Protein AF-A0A1I3X648-F1 (afdb_monomer_lite)

Structure (mmCIF, N/CA/C/O backbone):
data_AF-A0A1I3X648-F1
#
_entry.id   AF-A0A1I3X648-F1
#
loop_
_atom_site.group_PDB
_atom_site.id
_atom_site.type_symbol
_atom_site.label_atom_id
_atom_site.label_alt_id
_atom_site.label_comp_id
_atom_site.label_asym_id
_atom_site.label_entity_id
_atom_site.label_seq_id
_atom_site.pdbx_PDB_ins_code
_atom_site.Cartn_x
_atom_site.Cartn_y
_atom_site.Cartn_z
_atom_site.occupancy
_atom_site.B_iso_or_equiv
_atom_site.auth_seq_id
_atom_site.auth_comp_id
_atom_site.auth_asym_id
_atom_site.auth_atom_id
_atom_site.pdbx_PDB_model_num
ATOM 1 N N . MET A 1 1 ? -2.872 16.466 4.702 1.00 53.16 1 MET A N 1
ATOM 2 C CA . MET A 1 1 ? -4.298 16.159 4.954 1.00 53.16 1 MET A CA 1
ATOM 3 C C . MET A 1 1 ? -4.775 17.076 6.078 1.00 53.16 1 MET A C 1
ATOM 5 O O . MET A 1 1 ? -4.252 16.968 7.176 1.00 53.16 1 MET A O 1
ATOM 9 N N . ASN A 1 2 ? -5.675 18.028 5.813 1.00 57.25 2 ASN A N 1
ATOM 10 C CA . ASN A 1 2 ? -5.954 19.196 6.678 1.00 57.25 2 ASN A CA 1
ATOM 11 C C . ASN A 1 2 ? -6.810 18.901 7.930 1.00 57.25 2 ASN A C 1
ATOM 13 O O . ASN A 1 2 ? -7.566 19.760 8.370 1.00 57.25 2 ASN A O 1
ATOM 17 N N . ASN A 1 3 ? -6.713 17.692 8.491 1.00 67.06 3 ASN A N 1
ATOM 18 C CA . ASN A 1 3 ? -7.501 17.238 9.643 1.00 67.06 3 ASN A CA 1
ATOM 19 C C . ASN A 1 3 ? -9.029 17.383 9.448 1.00 67.06 3 ASN A C 1
ATOM 21 O O . ASN A 1 3 ? -9.771 17.684 10.380 1.00 67.06 3 ASN A O 1
ATOM 25 N N . LEU A 1 4 ? -9.491 17.201 8.206 1.00 75.75 4 LEU A N 1
ATOM 26 C CA . LEU A 1 4 ? -10.900 17.232 7.821 1.00 75.75 4 LEU A CA 1
ATOM 27 C C . LEU A 1 4 ? -11.369 15.811 7.499 1.00 75.75 4 LEU A C 1
ATOM 29 O O . LEU A 1 4 ? -10.729 15.118 6.710 1.00 75.75 4 LEU A O 1
ATOM 33 N N . ASN A 1 5 ? -12.517 15.408 8.048 1.00 78.06 5 ASN A N 1
ATOM 34 C CA . ASN A 1 5 ? -13.201 14.176 7.652 1.00 78.06 5 ASN A CA 1
ATOM 35 C C . ASN A 1 5 ? -13.938 14.402 6.329 1.00 78.06 5 ASN A C 1
ATOM 37 O O . ASN A 1 5 ? -15.073 14.879 6.306 1.00 78.06 5 ASN A O 1
ATOM 41 N N . GLN A 1 6 ? -13.276 14.083 5.220 1.00 82.50 6 GLN A N 1
ATOM 42 C CA . GLN A 1 6 ? -13.865 14.167 3.887 1.00 82.50 6 GLN A CA 1
ATOM 43 C C . GLN A 1 6 ? -14.550 12.838 3.553 1.00 82.50 6 GLN A C 1
ATOM 45 O O . GLN A 1 6 ? -13.890 11.817 3.385 1.00 82.50 6 GLN A O 1
ATOM 50 N N . THR A 1 7 ? -15.879 12.845 3.460 1.00 85.19 7 THR A N 1
ATOM 51 C CA . THR A 1 7 ? -16.682 11.650 3.139 1.00 85.19 7 THR A CA 1
ATOM 52 C C . THR A 1 7 ? -16.952 11.492 1.642 1.00 85.19 7 THR A C 1
ATOM 54 O O . THR A 1 7 ? -17.359 10.421 1.204 1.00 85.19 7 THR A O 1
ATOM 57 N N . GLN A 1 8 ? -16.700 12.541 0.854 1.00 89.88 8 GLN A N 1
ATOM 58 C CA . GLN A 1 8 ? -16.786 12.543 -0.604 1.00 89.88 8 GLN A CA 1
ATOM 59 C C . GLN A 1 8 ? -15.797 13.570 -1.169 1.00 89.88 8 GLN A C 1
ATOM 61 O O . GLN A 1 8 ? -15.830 14.741 -0.790 1.00 89.88 8 GLN A O 1
ATOM 66 N N . TYR A 1 9 ? -14.897 13.132 -2.047 1.00 89.81 9 TYR A N 1
ATOM 67 C CA . TYR A 1 9 ? -13.874 13.968 -2.681 1.00 89.81 9 TYR A CA 1
ATOM 68 C C . TYR A 1 9 ? -13.349 13.295 -3.959 1.00 89.81 9 TYR A C 1
ATOM 70 O O . TYR A 1 9 ? -13.553 12.098 -4.150 1.00 89.81 9 TYR A O 1
ATOM 78 N N . SER A 1 10 ? -12.680 14.071 -4.817 1.00 91.75 10 SER A N 1
ATOM 79 C CA . SER A 1 10 ? -11.899 13.572 -5.959 1.00 91.75 10 SER A CA 1
ATOM 80 C C . SER A 1 10 ? -10.416 13.827 -5.704 1.00 91.75 10 SER A C 1
ATOM 82 O O . SER A 1 10 ? -10.067 14.853 -5.110 1.00 91.75 10 SER A O 1
ATOM 84 N N . ILE A 1 11 ? -9.562 12.900 -6.134 1.00 89.69 11 ILE A N 1
ATOM 85 C CA . ILE A 1 11 ? -8.107 13.069 -6.168 1.00 89.69 11 ILE A CA 1
ATOM 86 C C . ILE A 1 11 ? -7.671 12.862 -7.612 1.00 89.69 11 ILE A C 1
ATOM 88 O O . ILE A 1 11 ? -7.847 11.779 -8.161 1.00 89.69 11 ILE A O 1
ATOM 92 N N . ASP A 1 12 ? -7.058 13.888 -8.190 1.00 92.25 12 ASP A N 1
ATOM 93 C CA . ASP A 1 12 ? -6.585 13.891 -9.568 1.00 92.25 12 ASP A CA 1
ATOM 94 C C . ASP A 1 12 ? -5.152 14.438 -9.599 1.00 92.25 12 ASP A C 1
ATOM 96 O O . ASP A 1 12 ? -4.847 15.451 -8.962 1.00 92.25 12 ASP A O 1
ATOM 100 N N . GLY A 1 13 ? -4.251 13.774 -10.322 1.00 89.88 13 GLY A N 1
ATOM 101 C CA . GLY A 1 13 ? -2.854 14.192 -10.422 1.00 89.88 13 GLY A CA 1
ATOM 102 C C . GLY A 1 13 ? -2.028 13.321 -11.365 1.00 89.88 13 GLY A C 1
ATOM 103 O O . GLY A 1 13 ? -2.461 12.248 -11.773 1.00 89.88 13 GLY A O 1
ATOM 104 N N . SER A 1 14 ? -0.818 13.788 -11.685 1.00 93.31 14 SER A N 1
ATOM 105 C CA . SER A 1 14 ? 0.142 13.088 -12.552 1.00 93.31 14 SER A CA 1
ATOM 106 C C . SER A 1 14 ? 1.449 12.853 -11.817 1.00 93.31 14 SER A C 1
ATOM 108 O O . SER A 1 14 ? 1.994 13.776 -11.210 1.00 93.31 14 SER A O 1
ATOM 110 N N . TRP A 1 15 ? 1.904 11.606 -11.806 1.00 90.44 15 TRP A N 1
ATOM 111 C CA . TRP A 1 15 ? 3.050 11.156 -11.022 1.00 90.44 15 TRP A CA 1
ATOM 112 C C . TRP A 1 15 ? 4.000 10.382 -11.944 1.00 90.44 15 TRP A C 1
ATOM 114 O O . TRP A 1 15 ? 3.546 9.685 -12.850 1.00 90.44 15 TRP A O 1
ATOM 124 N N . GLN A 1 16 ? 5.312 10.519 -11.739 1.00 94.81 16 GLN A N 1
ATOM 125 C CA . GLN A 1 16 ? 6.329 9.884 -12.581 1.00 94.81 16 GLN A CA 1
ATOM 126 C C . GLN A 1 16 ? 7.571 9.521 -11.761 1.00 94.81 16 GLN A C 1
ATOM 128 O O . GLN A 1 16 ? 8.069 10.343 -10.993 1.00 94.81 16 GLN A O 1
ATOM 133 N N . VAL A 1 17 ? 8.116 8.325 -11.997 1.00 96.88 17 VAL A N 1
ATOM 134 C CA . VAL A 1 17 ? 9.476 7.948 -11.587 1.00 96.88 17 VAL A CA 1
ATOM 135 C C . VAL A 1 17 ? 10.454 8.438 -12.661 1.00 96.88 17 VAL A C 1
ATOM 137 O O . VAL A 1 17 ? 10.332 8.079 -13.830 1.00 96.88 17 VAL A O 1
ATOM 140 N N . THR A 1 18 ? 11.400 9.307 -12.293 1.00 97.62 18 THR A N 1
ATOM 141 C CA . THR A 1 18 ? 12.332 9.980 -13.230 1.00 97.62 18 THR A CA 1
ATOM 142 C C . THR A 1 18 ? 13.681 9.272 -13.373 1.00 97.62 18 THR A C 1
ATOM 144 O O . THR A 1 18 ? 14.622 9.810 -13.955 1.00 97.62 18 THR A O 1
ATOM 147 N N . THR A 1 19 ? 13.780 8.063 -12.833 1.00 97.69 19 THR A N 1
ATOM 148 C CA . THR A 1 19 ? 14.980 7.227 -12.819 1.00 97.69 19 THR A CA 1
ATOM 149 C C . THR A 1 19 ? 14.647 5.873 -13.445 1.00 97.69 19 T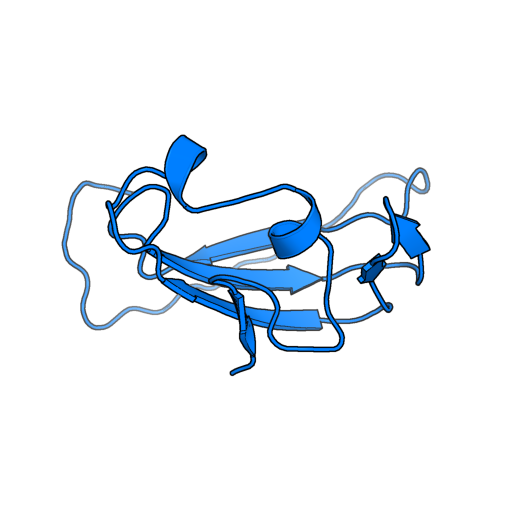HR A C 1
ATOM 151 O O . THR A 1 19 ? 13.493 5.459 -13.445 1.00 97.69 19 THR A O 1
ATOM 154 N N . SER A 1 20 ? 15.655 5.190 -13.987 1.00 96.25 20 SER A N 1
ATOM 155 C CA . SER A 1 20 ? 15.542 3.795 -14.435 1.00 96.25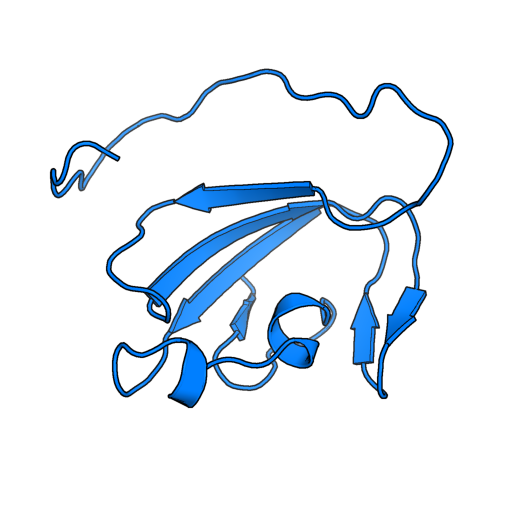 20 SER A CA 1
ATOM 156 C C . SER A 1 20 ? 16.024 2.788 -13.386 1.00 96.25 20 SER A C 1
ATOM 158 O O . SER A 1 20 ? 16.170 1.611 -13.695 1.00 96.25 20 SER A O 1
ATOM 160 N N . SER A 1 21 ? 16.403 3.265 -12.202 1.00 97.69 21 SER A N 1
ATOM 161 C CA . SER A 1 21 ? 16.810 2.438 -11.074 1.00 97.69 21 SER A CA 1
ATOM 162 C C . SER A 1 21 ? 15.594 2.080 -10.235 1.00 97.69 21 SER A C 1
ATOM 164 O O . SER A 1 21 ? 14.794 2.968 -9.935 1.00 97.69 21 SER A O 1
ATOM 166 N N . ASP A 1 22 ? 15.589 0.829 -9.774 1.00 97.88 22 ASP A N 1
ATOM 167 C CA . ASP A 1 22 ? 14.563 0.224 -8.922 1.00 97.88 22 ASP A CA 1
ATOM 168 C C . ASP A 1 22 ? 13.210 -0.010 -9.618 1.00 97.88 22 ASP A C 1
ATOM 170 O O . ASP A 1 22 ? 12.887 0.640 -10.614 1.00 97.88 22 ASP A O 1
ATOM 174 N N . ASP A 1 23 ? 12.438 -0.964 -9.102 1.00 97.50 23 ASP A N 1
ATOM 175 C CA . ASP A 1 23 ? 11.148 -1.398 -9.662 1.00 97.50 23 ASP A CA 1
ATOM 176 C C . ASP A 1 23 ? 10.037 -1.539 -8.601 1.00 97.50 23 ASP A C 1
ATOM 178 O O . ASP A 1 23 ? 8.996 -2.176 -8.818 1.00 97.50 23 ASP A O 1
ATOM 182 N N . ASP A 1 24 ? 10.270 -0.912 -7.450 1.00 97.75 24 ASP A N 1
ATOM 183 C CA . ASP A 1 24 ? 9.415 -0.913 -6.273 1.00 97.75 24 ASP A CA 1
ATOM 184 C C . ASP A 1 24 ? 8.125 -0.095 -6.404 1.00 97.75 24 ASP A C 1
ATOM 186 O O . ASP A 1 24 ? 7.757 0.430 -7.458 1.00 97.75 24 ASP A O 1
ATOM 190 N N . TYR A 1 25 ? 7.370 -0.070 -5.307 1.00 97.81 25 TYR A N 1
ATOM 191 C CA . TYR A 1 25 ? 6.057 0.543 -5.240 1.00 97.81 25 TYR A CA 1
ATOM 192 C C . TYR A 1 25 ? 6.099 2.071 -5.294 1.00 97.81 25 TYR A C 1
ATOM 194 O O . TYR A 1 25 ? 6.870 2.736 -4.601 1.00 97.81 25 TYR A O 1
ATOM 202 N N . MET A 1 26 ? 5.135 2.630 -6.017 1.00 97.06 26 MET A N 1
ATOM 203 C CA . MET A 1 26 ? 4.671 4.005 -5.853 1.00 97.06 26 MET A CA 1
ATOM 204 C C . MET A 1 26 ? 3.160 4.017 -5.633 1.00 97.06 26 MET A C 1
ATOM 206 O O . MET A 1 26 ? 2.458 3.121 -6.089 1.00 97.06 26 MET A O 1
ATOM 210 N N . GLY A 1 27 ? 2.629 5.034 -4.959 1.00 95.62 27 GLY A N 1
ATOM 211 C CA . GLY A 1 27 ? 1.203 5.060 -4.661 1.00 95.62 27 GLY A CA 1
ATOM 212 C C . GLY A 1 27 ? 0.796 6.165 -3.705 1.00 95.62 27 GLY A C 1
ATOM 213 O O . GLY A 1 27 ? 1.619 6.971 -3.270 1.00 95.62 27 GLY A O 1
ATOM 214 N N . PHE A 1 28 ? -0.483 6.193 -3.360 1.00 95.56 28 PHE A N 1
ATOM 215 C CA . PHE A 1 28 ? -1.022 7.141 -2.396 1.00 95.56 28 PHE A CA 1
ATOM 216 C C . PHE A 1 28 ? -2.059 6.495 -1.488 1.00 95.56 28 PHE A C 1
ATOM 218 O O . PHE A 1 28 ? -2.774 5.564 -1.862 1.00 95.56 28 PHE A O 1
ATOM 225 N N . VAL A 1 29 ? -2.161 7.051 -0.283 1.00 96.12 29 VAL A N 1
ATOM 226 C CA . VAL A 1 29 ? -3.186 6.689 0.691 1.00 96.12 29 VAL A CA 1
ATOM 227 C C . VAL A 1 29 ? -4.339 7.681 0.641 1.00 96.12 29 VAL A C 1
ATOM 229 O O . VAL A 1 29 ? -4.142 8.890 0.486 1.00 96.12 29 VAL A O 1
ATOM 232 N N . PHE A 1 30 ? -5.553 7.177 0.806 1.00 94.56 30 PHE A N 1
ATOM 233 C CA . PHE A 1 30 ? -6.768 7.979 0.867 1.00 94.56 30 PHE A CA 1
ATOM 234 C C . PHE A 1 30 ? -7.722 7.406 1.919 1.00 94.56 30 PHE A C 1
ATOM 236 O O . PHE A 1 30 ? -7.553 6.289 2.404 1.00 94.56 30 PHE A O 1
ATOM 243 N N . GLY A 1 31 ? -8.684 8.217 2.363 1.00 94.12 31 GLY A N 1
ATOM 244 C CA . GLY A 1 31 ? -9.562 7.852 3.480 1.00 94.12 31 GLY A CA 1
ATOM 245 C C . GLY A 1 31 ? -8.796 7.528 4.768 1.00 94.12 31 GLY A C 1
ATOM 246 O O . GLY A 1 31 ? -9.256 6.710 5.555 1.00 94.12 31 GLY A O 1
ATOM 247 N N . TYR A 1 32 ? -7.618 8.132 4.956 1.00 94.69 32 TYR A N 1
ATOM 248 C CA . TYR A 1 32 ? -6.758 7.901 6.112 1.00 94.69 32 TYR A CA 1
ATOM 249 C C . TYR A 1 32 ? -7.450 8.348 7.402 1.00 94.69 32 TYR A C 1
ATOM 251 O O . TYR A 1 32 ? -7.812 9.518 7.539 1.00 94.69 32 TYR A O 1
ATOM 259 N N . GLN A 1 33 ? -7.596 7.427 8.351 1.00 94.88 33 GLN A N 1
ATOM 260 C CA . GLN A 1 33 ? -8.170 7.697 9.671 1.00 94.88 33 GLN A CA 1
ATOM 261 C C . GLN A 1 33 ? -7.092 7.678 10.757 1.00 94.88 33 GLN A C 1
ATOM 263 O O . GLN A 1 33 ? -7.089 8.526 11.648 1.00 94.88 33 GLN A O 1
ATOM 268 N N . ASN A 1 34 ? -6.173 6.716 10.677 1.00 95.75 34 ASN A N 1
ATOM 269 C CA . ASN A 1 34 ? -5.046 6.528 11.588 1.00 95.75 34 ASN A CA 1
ATOM 270 C C . ASN A 1 34 ? -3.979 5.630 10.914 1.00 95.75 34 ASN A C 1
ATOM 272 O O . ASN A 1 34 ? -4.236 5.115 9.821 1.00 95.75 34 ASN A O 1
ATOM 276 N N . PRO A 1 35 ? -2.800 5.422 11.534 1.00 97.19 35 PRO A N 1
ATOM 277 C CA . PRO A 1 35 ? -1.703 4.666 10.926 1.00 97.19 35 PRO A CA 1
ATOM 278 C C . PRO A 1 35 ? -1.978 3.195 10.581 1.00 97.19 35 PRO A C 1
ATOM 280 O O . PRO A 1 35 ? -1.132 2.599 9.924 1.00 97.19 35 PRO A O 1
ATOM 283 N N . SER A 1 36 ? -3.106 2.601 10.987 1.00 97.75 36 SER A N 1
ATOM 284 C CA . SER A 1 36 ? -3.494 1.237 10.590 1.00 97.75 36 SER A CA 1
ATOM 285 C C . SER A 1 36 ? -4.838 1.141 9.860 1.00 97.75 36 SER A C 1
ATOM 287 O O . SER A 1 36 ? -5.283 0.040 9.541 1.00 97.75 36 SER A O 1
ATOM 289 N N . ASN A 1 37 ? -5.493 2.274 9.580 1.00 97.88 37 ASN A N 1
ATOM 290 C CA . ASN A 1 37 ? -6.808 2.327 8.939 1.00 97.88 37 ASN A CA 1
ATOM 291 C C . ASN A 1 37 ? -6.828 3.350 7.799 1.00 97.88 37 ASN A C 1
ATOM 293 O O . ASN A 1 37 ? -6.956 4.562 8.022 1.00 97.88 37 ASN A O 1
ATOM 297 N N . PHE A 1 38 ? -6.692 2.853 6.572 1.00 97.62 38 PHE A N 1
ATOM 298 C CA . PHE A 1 38 ? -6.658 3.652 5.348 1.00 97.62 38 PHE A CA 1
ATOM 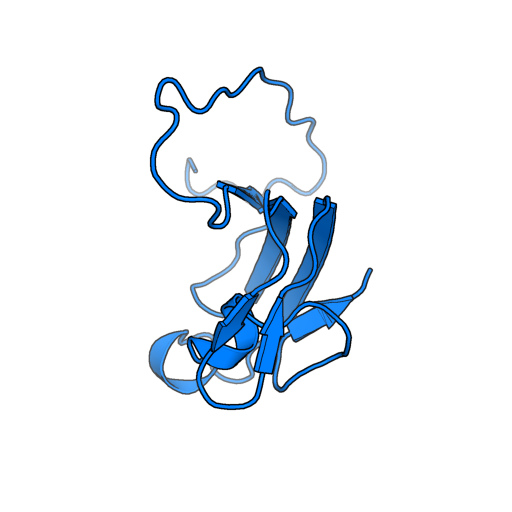299 C C . PHE A 1 38 ? -6.912 2.781 4.112 1.00 97.62 38 PHE A C 1
ATOM 301 O O . PHE A 1 38 ? -6.810 1.554 4.152 1.00 97.62 38 PHE A O 1
ATOM 308 N N . TYR A 1 39 ? -7.211 3.434 2.994 1.00 97.75 39 TYR A N 1
ATOM 309 C CA . TYR A 1 39 ? -7.152 2.820 1.674 1.00 97.75 39 TYR A CA 1
ATOM 310 C C . TYR A 1 39 ? -5.840 3.189 0.990 1.00 97.75 39 TYR A C 1
ATOM 312 O O . TYR A 1 39 ? -5.314 4.286 1.202 1.00 97.75 39 TYR A O 1
ATOM 320 N N . MET A 1 40 ? -5.328 2.292 0.157 1.00 97.81 40 MET A N 1
ATOM 321 C CA . MET A 1 40 ? -4.085 2.478 -0.577 1.00 97.81 40 MET A CA 1
ATOM 322 C C . MET A 1 40 ? -4.290 2.112 -2.040 1.00 97.81 40 MET A C 1
ATOM 324 O O . MET A 1 40 ? -4.760 1.020 -2.351 1.00 97.81 40 MET A O 1
ATOM 328 N N . PHE A 1 41 ? -3.932 3.036 -2.923 1.00 97.06 41 PHE A N 1
ATOM 329 C CA . PHE A 1 41 ? -3.605 2.713 -4.302 1.00 97.06 41 PHE A CA 1
ATOM 330 C C . PHE A 1 41 ? -2.089 2.587 -4.387 1.00 97.06 41 PHE A C 1
ATOM 332 O O . PHE A 1 41 ? -1.383 3.521 -3.997 1.00 97.06 41 PHE A O 1
ATOM 339 N N . ASP A 1 42 ? -1.595 1.470 -4.902 1.00 97.44 42 ASP A N 1
ATOM 340 C CA . ASP A 1 42 ? -0.175 1.270 -5.169 1.00 97.44 42 ASP A CA 1
ATOM 341 C C . ASP A 1 42 ? 0.050 0.676 -6.564 1.00 97.44 42 ASP A C 1
ATOM 343 O O . ASP A 1 42 ? -0.869 0.167 -7.207 1.00 97.44 42 ASP A O 1
ATOM 347 N N . TRP A 1 43 ? 1.270 0.816 -7.068 1.00 98.00 43 TRP A N 1
ATOM 348 C CA . TRP A 1 43 ? 1.693 0.328 -8.370 1.00 98.00 43 TRP A CA 1
ATOM 349 C C . TRP A 1 43 ? 3.147 -0.120 -8.293 1.00 98.00 43 TRP A C 1
ATOM 351 O O . TRP A 1 43 ? 4.018 0.701 -7.995 1.00 98.00 43 TRP A O 1
ATOM 361 N N . LYS A 1 44 ? 3.405 -1.402 -8.569 1.00 98.25 44 LYS A N 1
ATOM 362 C CA . LYS A 1 44 ? 4.764 -1.945 -8.702 1.00 98.25 44 LYS A CA 1
ATOM 363 C C . LYS A 1 44 ? 5.145 -2.106 -10.169 1.00 98.25 44 LYS A C 1
ATOM 365 O O . LYS A 1 44 ? 4.312 -2.514 -10.984 1.00 98.25 44 LYS A O 1
ATOM 370 N N . GLN A 1 45 ? 6.396 -1.790 -10.502 1.00 98.38 45 GLN A N 1
ATOM 371 C CA . GLN A 1 45 ? 6.907 -1.933 -11.866 1.00 98.38 45 GLN A CA 1
ATOM 372 C C . GLN A 1 45 ? 7.295 -3.382 -12.181 1.00 98.38 45 GLN A C 1
ATOM 374 O O . GLN A 1 45 ? 6.976 -3.850 -13.268 1.00 98.38 45 GLN A O 1
ATOM 379 N N . GLY A 1 46 ? 7.978 -4.073 -11.265 1.00 98.19 46 GLY A N 1
ATOM 380 C CA . GLY A 1 46 ? 8.486 -5.431 -11.474 1.00 98.19 46 GLY A CA 1
ATOM 381 C C . GLY A 1 46 ? 7.935 -6.430 -10.461 1.00 98.19 46 GLY A C 1
ATOM 382 O O . GLY A 1 46 ? 7.645 -6.081 -9.323 1.00 98.19 46 GLY A O 1
ATOM 383 N N . THR A 1 47 ? 7.793 -7.698 -10.855 1.00 98.56 47 THR A N 1
ATOM 384 C CA . THR A 1 47 ? 7.427 -8.761 -9.904 1.00 98.56 47 THR A CA 1
ATOM 385 C C . THR A 1 47 ? 8.634 -9.142 -9.043 1.00 98.56 47 THR A C 1
ATOM 387 O O . THR A 1 47 ? 9.678 -9.502 -9.584 1.00 98.56 47 THR A O 1
ATOM 390 N N . GLN A 1 48 ? 8.494 -9.127 -7.716 1.00 98.44 48 GLN A N 1
AT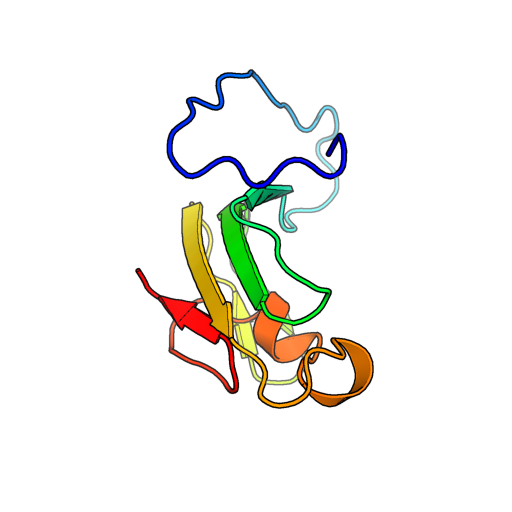OM 391 C CA . GLN A 1 48 ? 9.589 -9.374 -6.777 1.00 98.44 48 GLN A CA 1
ATOM 392 C C . GLN A 1 48 ? 9.111 -9.976 -5.444 1.00 98.44 48 GLN A C 1
ATOM 394 O O . GLN A 1 48 ? 8.074 -9.605 -4.891 1.00 98.44 48 GLN A O 1
ATOM 399 N N . GLY A 1 49 ? 9.902 -10.903 -4.898 1.00 97.44 49 GLY A N 1
ATOM 400 C CA . GLY A 1 49 ? 9.659 -11.508 -3.587 1.00 97.44 49 GLY A CA 1
ATOM 401 C C . GLY A 1 49 ? 10.355 -10.772 -2.438 1.00 97.44 49 GLY A C 1
ATOM 402 O O . GLY A 1 49 ? 11.477 -10.291 -2.601 1.00 97.44 49 GLY A O 1
ATOM 403 N N . TYR A 1 50 ? 9.723 -10.755 -1.263 1.00 94.31 50 TYR A N 1
ATOM 404 C CA . TYR A 1 50 ? 10.273 -10.209 -0.018 1.00 94.31 50 TYR A CA 1
ATOM 405 C C . TYR A 1 50 ? 9.815 -11.056 1.176 1.00 94.31 50 TYR A C 1
ATOM 407 O O . TYR A 1 50 ? 8.624 -11.265 1.367 1.00 94.31 50 TYR A O 1
ATOM 415 N N . VAL A 1 51 ? 10.759 -11.591 1.960 1.00 88.69 51 VAL A N 1
ATOM 416 C CA . VAL A 1 51 ? 10.499 -12.340 3.217 1.00 88.69 51 VAL A CA 1
ATOM 417 C C . VAL A 1 51 ? 9.350 -13.372 3.105 1.00 88.69 51 VAL A C 1
ATOM 419 O O . VAL A 1 51 ? 8.513 -13.523 3.981 1.00 88.69 51 VAL A O 1
ATOM 422 N N . GLY A 1 52 ? 9.296 -14.127 2.002 1.00 92.06 52 GLY A N 1
ATOM 423 C CA . GLY A 1 52 ? 8.281 -15.174 1.798 1.00 92.06 52 GLY A CA 1
ATOM 424 C C . GLY A 1 52 ? 6.928 -14.694 1.253 1.00 92.06 52 GLY A C 1
ATOM 425 O O . GLY A 1 52 ? 6.056 -15.526 1.018 1.00 92.06 52 GLY A O 1
ATOM 426 N N . THR A 1 53 ? 6.780 -13.398 0.991 1.00 95.69 53 THR A N 1
ATOM 427 C CA . THR A 1 53 ? 5.673 -12.801 0.228 1.00 95.69 53 THR A CA 1
ATOM 428 C C . THR A 1 53 ? 6.109 -12.456 -1.196 1.00 95.69 53 THR A C 1
ATOM 430 O O . THR A 1 53 ? 7.310 -12.410 -1.495 1.00 95.69 53 THR A O 1
ATOM 433 N N . THR A 1 54 ? 5.149 -12.240 -2.096 1.00 96.69 54 THR A N 1
ATOM 434 C CA . THR A 1 54 ? 5.389 -11.853 -3.491 1.00 96.69 54 THR A CA 1
ATOM 435 C C . THR A 1 54 ? 4.556 -10.631 -3.865 1.00 96.69 54 THR A C 1
ATOM 437 O O . THR A 1 54 ? 3.340 -10.590 -3.710 1.00 96.69 54 THR A O 1
ATOM 440 N N . ALA A 1 55 ? 5.236 -9.637 -4.423 1.00 97.94 55 ALA A N 1
ATOM 441 C CA . ALA A 1 55 ? 4.624 -8.495 -5.071 1.00 97.94 55 ALA A CA 1
ATOM 442 C C . ALA A 1 55 ? 4.725 -8.686 -6.586 1.00 97.94 55 ALA A C 1
ATOM 444 O O . ALA A 1 55 ? 5.826 -8.722 -7.124 1.00 97.94 55 ALA A O 1
ATOM 445 N N . VAL A 1 56 ? 3.606 -8.836 -7.277 1.00 98.31 56 VAL A N 1
ATOM 446 C CA . VAL A 1 56 ? 3.495 -8.880 -8.737 1.00 98.31 56 VAL A CA 1
ATOM 447 C C . VAL A 1 56 ? 3.434 -7.467 -9.307 1.00 98.31 56 VAL A C 1
ATOM 449 O O . VAL A 1 56 ? 2.934 -6.544 -8.665 1.00 98.31 56 VAL A O 1
ATOM 452 N N . GLU A 1 57 ? 3.945 -7.298 -10.524 1.00 98.50 57 GLU A N 1
ATOM 453 C CA . GLU A 1 57 ? 3.807 -6.052 -11.282 1.00 98.50 57 GLU A CA 1
ATOM 454 C C . GLU A 1 57 ? 2.334 -5.637 -11.452 1.00 98.50 57 GLU A C 1
ATOM 456 O O . GLU A 1 57 ? 1.441 -6.473 -11.609 1.00 98.50 57 GLU A O 1
ATOM 461 N N . GLY A 1 58 ? 2.082 -4.329 -11.473 1.00 98.06 58 GLY A N 1
ATOM 462 C CA . GLY A 1 58 ? 0.753 -3.774 -11.720 1.00 98.06 58 GLY A CA 1
ATOM 463 C C . GLY A 1 58 ? 0.188 -2.950 -10.570 1.00 98.06 58 GLY A C 1
ATOM 464 O O . GLY A 1 58 ? 0.815 -2.756 -9.529 1.00 98.06 58 GLY A O 1
ATOM 465 N N . MET A 1 59 ? -0.985 -2.377 -10.837 1.00 97.69 59 MET A N 1
ATOM 466 C CA . MET A 1 59 ? -1.690 -1.470 -9.936 1.00 97.69 59 MET A CA 1
ATOM 467 C C . MET A 1 59 ? -2.660 -2.238 -9.049 1.00 97.69 59 MET A C 1
ATOM 469 O O . MET A 1 59 ? -3.341 -3.150 -9.523 1.00 97.69 59 MET A O 1
ATOM 473 N N . THR A 1 60 ? -2.780 -1.822 -7.794 1.00 97.75 60 THR A N 1
ATOM 474 C CA . THR A 1 60 ? -3.670 -2.459 -6.828 1.00 97.75 60 THR A CA 1
ATOM 475 C C . THR A 1 60 ? -4.449 -1.428 -6.026 1.00 97.75 60 THR A C 1
ATOM 477 O O . THR A 1 60 ? -4.027 -0.279 -5.859 1.00 97.75 60 THR A O 1
ATOM 480 N N . LEU A 1 61 ? -5.614 -1.851 -5.541 1.00 97.94 61 LEU A N 1
ATOM 481 C CA . LEU A 1 61 ? -6.417 -1.099 -4.595 1.00 97.94 61 LEU A CA 1
ATOM 482 C C . LEU A 1 61 ? -6.630 -1.962 -3.355 1.00 97.94 61 LEU A C 1
ATOM 484 O O . LEU A 1 61 ? -7.158 -3.071 -3.436 1.00 97.94 61 LEU A O 1
ATOM 488 N N . LYS A 1 62 ? -6.195 -1.449 -2.209 1.00 98.25 62 LYS A N 1
ATOM 489 C CA . LYS A 1 62 ? -6.164 -2.184 -0.948 1.00 98.25 62 LYS A CA 1
ATOM 490 C C . LYS A 1 62 ? -6.831 -1.386 0.161 1.00 98.25 62 LYS A C 1
ATOM 492 O O . LYS A 1 62 ? -6.813 -0.152 0.170 1.00 98.25 62 LYS A O 1
ATOM 497 N N . VAL A 1 63 ? -7.374 -2.102 1.134 1.00 98.38 63 VAL A N 1
ATOM 498 C CA . VAL A 1 63 ? -7.792 -1.560 2.426 1.00 98.38 63 VAL A CA 1
ATOM 499 C C . VAL A 1 63 ? -6.930 -2.161 3.528 1.00 98.38 63 VAL A C 1
ATOM 501 O O . VAL A 1 63 ? -6.733 -3.374 3.579 1.00 98.38 63 VAL A O 1
ATOM 504 N N . PHE A 1 64 ? -6.447 -1.306 4.422 1.00 98.44 64 PHE A N 1
ATOM 505 C CA . PHE A 1 64 ? -5.767 -1.687 5.653 1.00 98.44 64 PHE A CA 1
ATOM 506 C C . PHE A 1 64 ? -6.700 -1.369 6.813 1.00 98.44 64 PHE A C 1
ATOM 508 O O . PHE A 1 64 ? -7.215 -0.251 6.896 1.00 98.44 64 PHE A O 1
ATOM 515 N N . GLN A 1 65 ? -6.971 -2.362 7.659 1.00 98.31 65 GLN A N 1
ATOM 516 C CA . GLN A 1 65 ? -7.883 -2.204 8.790 1.00 98.31 65 GLN A CA 1
ATOM 517 C C . GLN A 1 65 ? -7.352 -2.921 10.036 1.00 98.31 65 GLN A C 1
ATOM 519 O O . GLN A 1 65 ? -7.688 -4.079 10.292 1.00 98.31 65 GLN A O 1
ATOM 524 N N . GLY A 1 66 ? -6.515 -2.218 10.794 1.00 97.81 66 GLY A N 1
ATOM 525 C CA . GLY A 1 66 ? -5.944 -2.669 12.059 1.00 97.81 66 GLY A CA 1
ATOM 526 C C . GLY A 1 66 ? -6.898 -2.560 13.251 1.00 97.81 66 GLY A C 1
ATOM 527 O O . GLY A 1 66 ? -7.816 -1.735 13.266 1.00 97.81 66 GLY A O 1
ATOM 528 N N . ALA A 1 67 ? -6.681 -3.399 14.267 1.00 97.56 67 ALA A N 1
ATOM 529 C CA . ALA A 1 67 ? -7.555 -3.499 15.436 1.00 97.56 67 ALA A CA 1
ATOM 530 C C . ALA A 1 67 ? -7.311 -2.413 16.497 1.00 97.56 67 ALA A C 1
ATOM 532 O O . ALA A 1 67 ? -8.230 -2.079 17.249 1.00 97.56 67 ALA A O 1
ATOM 533 N N . THR A 1 68 ? -6.090 -1.882 16.589 1.00 97.69 68 THR A N 1
ATOM 534 C CA . THR A 1 68 ? -5.690 -0.954 17.661 1.00 97.69 68 THR A CA 1
ATOM 535 C C . THR A 1 68 ? -5.623 0.500 17.205 1.00 97.69 68 THR A C 1
ATOM 537 O O . THR A 1 68 ? -5.656 1.407 18.038 1.00 97.69 68 THR A O 1
ATOM 540 N N . GLY A 1 69 ? -5.565 0.736 15.892 1.00 97.50 69 GLY A N 1
ATOM 541 C CA . GLY A 1 69 ? -5.324 2.063 15.324 1.00 97.50 69 GLY A CA 1
ATOM 542 C C . GLY A 1 69 ? -3.844 2.462 15.323 1.00 97.50 69 GLY A C 1
ATOM 543 O O . GLY A 1 69 ? -3.517 3.567 14.887 1.00 97.50 69 GLY A O 1
ATOM 544 N N . ASP A 1 70 ? -2.960 1.585 15.808 1.00 97.62 70 ASP A N 1
ATOM 545 C CA . ASP A 1 70 ? -1.513 1.769 15.818 1.00 97.62 70 ASP A CA 1
ATOM 546 C C . ASP A 1 70 ? -0.876 0.904 14.727 1.00 97.62 70 ASP A C 1
ATOM 548 O O . ASP A 1 70 ? -0.878 -0.325 14.791 1.00 97.62 70 ASP A O 1
ATOM 552 N N . GLY A 1 71 ? -0.296 1.556 13.720 1.00 97.12 71 GLY A N 1
ATOM 553 C CA . GLY A 1 71 ? 0.367 0.884 12.605 1.00 97.12 71 GLY A CA 1
ATOM 554 C C . GLY A 1 71 ? 1.580 0.055 13.024 1.00 97.12 71 GLY A C 1
ATOM 555 O O . GLY A 1 71 ? 1.895 -0.911 12.343 1.00 97.12 71 GLY A O 1
ATOM 556 N N . LEU A 1 72 ? 2.236 0.376 14.145 1.00 97.12 72 LEU A N 1
ATOM 557 C CA . LEU A 1 72 ? 3.377 -0.403 14.641 1.00 97.12 72 LEU A CA 1
ATOM 558 C C . LEU A 1 72 ? 2.958 -1.701 15.337 1.00 97.12 72 LEU A C 1
ATOM 560 O O . LEU A 1 72 ? 3.782 -2.599 15.500 1.00 97.12 72 LEU A O 1
ATOM 564 N N . VAL A 1 73 ? 1.703 -1.782 15.778 1.00 97.88 73 VAL A N 1
ATOM 565 C CA . VAL A 1 73 ? 1.128 -2.981 16.400 1.00 97.88 73 VAL A CA 1
ATOM 566 C C . VAL A 1 73 ? 0.372 -3.805 15.368 1.00 97.88 73 VAL A C 1
ATOM 568 O O . VAL A 1 73 ? 0.462 -5.031 15.376 1.00 97.88 73 VAL A O 1
ATOM 571 N N . ASP A 1 74 ? -0.378 -3.130 14.499 1.00 97.81 74 ASP A N 1
ATOM 572 C CA . ASP A 1 74 ? -1.291 -3.782 13.573 1.00 97.81 74 ASP A CA 1
ATOM 573 C C . ASP A 1 74 ? -0.612 -4.160 12.249 1.00 97.81 74 ASP A C 1
ATOM 575 O O . ASP A 1 74 ? -0.978 -5.175 11.672 1.00 97.81 74 ASP A O 1
ATOM 579 N N . LEU A 1 75 ? 0.339 -3.371 11.737 1.00 96.88 75 LEU A N 1
ATOM 580 C CA . LEU A 1 75 ? 0.868 -3.557 10.381 1.00 96.88 75 LEU A CA 1
ATOM 581 C C . LEU A 1 75 ? 2.317 -4.062 10.356 1.00 96.88 75 LEU A C 1
ATOM 583 O O . LEU A 1 75 ? 3.114 -3.847 11.269 1.00 96.88 75 LEU A O 1
ATOM 587 N N . SER A 1 76 ? 2.674 -4.686 9.241 1.00 96.19 76 SER A N 1
ATOM 588 C CA . SER A 1 76 ? 3.994 -5.216 8.920 1.00 96.19 76 SER A CA 1
ATOM 589 C C . SER A 1 76 ? 4.417 -4.827 7.504 1.00 96.19 76 SER A C 1
ATOM 591 O O . SER A 1 76 ? 3.601 -4.476 6.650 1.00 96.19 76 SER A O 1
ATOM 593 N N . LEU A 1 77 ? 5.724 -4.897 7.241 1.00 95.44 77 LEU A N 1
ATOM 594 C CA . LEU A 1 77 ? 6.260 -4.630 5.906 1.00 95.44 77 LEU A CA 1
ATOM 595 C C . LEU A 1 77 ? 5.783 -5.673 4.885 1.00 95.44 77 LEU A C 1
ATOM 597 O O . LEU A 1 77 ? 5.499 -5.322 3.746 1.00 95.44 77 LEU A O 1
ATOM 601 N N . ASP A 1 78 ? 5.632 -6.924 5.313 1.00 95.75 78 ASP A N 1
ATOM 602 C CA . ASP A 1 78 ? 5.144 -8.020 4.476 1.00 95.75 78 ASP A CA 1
ATOM 603 C C . ASP A 1 78 ? 3.701 -7.759 4.002 1.00 95.75 78 ASP A C 1
ATOM 605 O O . ASP A 1 78 ? 3.382 -8.000 2.842 1.00 95.75 78 ASP A O 1
ATOM 609 N N . GLU A 1 79 ? 2.838 -7.188 4.855 1.00 95.38 79 GLU A N 1
ATOM 610 C CA . GLU A 1 79 ? 1.475 -6.770 4.476 1.00 95.38 79 GLU A CA 1
ATOM 611 C C . GLU A 1 79 ? 1.450 -5.599 3.486 1.00 95.38 79 GLU A C 1
ATOM 613 O O . GLU A 1 79 ? 0.546 -5.519 2.655 1.00 95.38 79 GLU A O 1
ATOM 618 N N . LEU A 1 80 ? 2.416 -4.679 3.576 1.00 95.81 80 LEU A N 1
ATOM 619 C CA . LEU A 1 80 ? 2.553 -3.580 2.616 1.00 95.81 80 LEU A CA 1
ATOM 620 C C . LEU A 1 80 ? 3.129 -4.064 1.278 1.00 95.81 80 LEU A C 1
ATOM 622 O O . LEU A 1 80 ? 2.804 -3.494 0.237 1.00 95.81 80 LEU A O 1
ATOM 626 N N . TRP A 1 81 ? 3.961 -5.108 1.305 1.00 97.50 81 TRP A N 1
ATOM 627 C CA . TRP A 1 81 ? 4.620 -5.665 0.128 1.00 97.50 81 TRP A CA 1
ATOM 628 C C . TRP A 1 81 ? 3.727 -6.615 -0.672 1.00 97.50 81 TRP A C 1
ATOM 630 O O . TRP A 1 81 ? 3.629 -6.484 -1.891 1.00 97.50 81 TRP A O 1
ATOM 640 N N . GLU A 1 82 ? 3.088 -7.575 -0.005 1.00 96.06 82 GLU A N 1
ATOM 641 C CA . GLU A 1 82 ? 2.291 -8.633 -0.630 1.00 96.06 82 GLU A CA 1
ATOM 642 C C . GLU A 1 82 ? 1.151 -8.059 -1.475 1.00 96.06 82 GLU A C 1
ATOM 644 O O . GLU A 1 82 ? 0.447 -7.123 -1.071 1.00 96.06 82 GLU A O 1
ATOM 649 N N . ASN A 1 83 ? 0.948 -8.630 -2.667 1.00 96.81 83 ASN A N 1
ATOM 650 C CA . ASN A 1 83 ? -0.138 -8.184 -3.524 1.00 96.81 83 ASN A CA 1
ATOM 651 C C . ASN A 1 83 ? -0.827 -9.278 -4.373 1.00 96.81 83 ASN A C 1
ATOM 653 O O . ASN A 1 83 ? -1.331 -9.018 -5.466 1.00 96.81 83 ASN A O 1
ATOM 657 N N . GLN A 1 84 ? -0.914 -10.496 -3.866 1.00 95.56 84 GLN A N 1
ATOM 658 C CA . GLN A 1 84 ? -1.656 -11.566 -4.533 1.00 95.56 84 GLN A CA 1
ATOM 659 C C . GLN A 1 84 ? -2.832 -12.063 -3.702 1.00 95.56 84 GLN A C 1
ATOM 661 O O . GLN A 1 84 ? -3.799 -12.597 -4.249 1.00 95.56 84 GLN A O 1
ATOM 666 N N . VAL A 1 85 ? -2.765 -11.896 -2.382 1.00 95.00 85 VAL A N 1
ATOM 667 C CA . VAL A 1 85 ? -3.784 -12.380 -1.449 1.00 95.00 85 VAL A CA 1
ATOM 668 C C . VAL A 1 85 ? -4.099 -11.350 -0.371 1.00 95.00 85 VAL A C 1
ATOM 670 O O . VAL A 1 85 ? -3.360 -10.393 -0.161 1.00 95.00 85 VAL A O 1
ATOM 673 N N . ASN A 1 86 ? -5.209 -11.562 0.339 1.00 96.75 86 ASN A N 1
ATOM 674 C CA . ASN A 1 86 ? -5.425 -10.894 1.620 1.00 96.75 86 ASN A CA 1
ATOM 675 C C . ASN A 1 86 ? -4.379 -11.407 2.614 1.00 96.75 86 ASN A C 1
ATOM 677 O O . ASN A 1 86 ? -4.213 -12.622 2.756 1.00 96.75 86 ASN A O 1
ATOM 681 N N . TYR A 1 87 ? -3.707 -10.499 3.310 1.00 95.69 87 TYR A N 1
ATOM 682 C CA . TYR A 1 87 ? -2.604 -10.831 4.201 1.00 95.69 87 TYR A CA 1
ATOM 683 C C . TYR A 1 87 ? -2.703 -9.962 5.454 1.00 95.69 87 TYR A C 1
ATOM 685 O O . TYR A 1 87 ? -2.778 -8.741 5.353 1.00 95.69 87 TYR A O 1
ATOM 693 N N . GLY A 1 88 ? -2.788 -10.603 6.623 1.00 95.44 88 GLY A N 1
ATOM 694 C CA . GLY A 1 88 ? -3.029 -9.929 7.902 1.00 95.44 88 GLY A CA 1
ATOM 695 C C . GLY A 1 88 ? -4.226 -8.962 7.863 1.00 95.44 88 GLY A C 1
ATOM 696 O O . GLY A 1 88 ? -5.364 -9.390 7.657 1.00 95.44 88 GLY A O 1
ATOM 697 N N . HIS A 1 89 ? -3.973 -7.670 8.068 1.00 97.38 89 HIS A N 1
ATOM 698 C CA . HIS A 1 89 ? -4.949 -6.576 8.062 1.00 97.38 89 HIS A CA 1
ATOM 699 C C . HIS A 1 89 ? -5.148 -5.928 6.682 1.00 97.38 89 HIS A C 1
ATOM 701 O O . HIS A 1 89 ? -6.030 -5.072 6.538 1.00 97.38 89 HIS A O 1
ATOM 707 N N . ME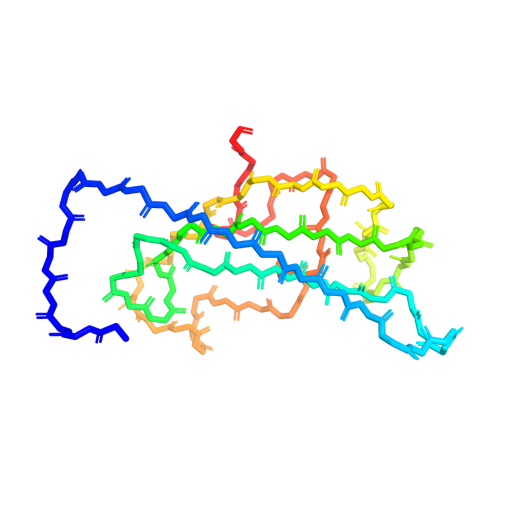T A 1 90 ? -4.361 -6.325 5.677 1.00 97.31 90 MET A N 1
ATOM 708 C CA . MET A 1 90 ? -4.485 -5.888 4.287 1.00 97.31 90 MET A CA 1
ATOM 709 C C . MET A 1 90 ? -5.477 -6.769 3.523 1.00 97.31 90 MET A C 1
ATOM 711 O O . MET A 1 90 ? -5.417 -8.004 3.564 1.00 97.31 90 MET A O 1
ATOM 715 N N . ARG A 1 91 ? -6.401 -6.131 2.798 1.00 97.50 91 ARG A N 1
ATOM 716 C CA . ARG A 1 91 ? -7.344 -6.808 1.901 1.00 97.50 91 ARG A CA 1
ATOM 717 C C . ARG A 1 91 ? -7.479 -6.096 0.563 1.00 97.50 91 ARG A C 1
ATOM 719 O O . ARG A 1 91 ? -7.416 -4.871 0.496 1.00 97.50 91 ARG A O 1
ATOM 726 N N . TRP A 1 92 ? -7.754 -6.881 -0.467 1.00 93.38 92 TRP A N 1
ATOM 727 C CA . TRP A 1 92 ? -8.057 -6.425 -1.822 1.00 93.38 92 TRP A CA 1
ATOM 728 C C . TRP A 1 92 ? -9.443 -5.795 -1.935 1.00 93.38 92 TRP A C 1
ATOM 730 O O . TRP A 1 92 ? -10.369 -6.202 -1.221 1.00 93.38 92 TRP A O 1
ATOM 740 N N . LEU A 1 93 ? -9.575 -4.839 -2.856 1.00 87.38 93 LEU A N 1
ATOM 741 C CA . LEU A 1 93 ? -10.836 -4.214 -3.261 1.00 87.38 93 LEU A CA 1
ATOM 742 C C . LEU A 1 93 ? -11.172 -4.493 -4.727 1.00 87.38 93 LEU A C 1
ATOM 744 O O . LEU A 1 93 ? -10.236 -4.540 -5.554 1.00 87.38 93 LEU A O 1
#

Foldseek 3Di:
DPPDQDPDDDDDDDDDDPDPPDFDKDWDWDSDDALQFTKIKIATRAWDDDPHAIAHGGIFIKTGDADPSDCVVQHDPSLVRHDDAQDRRIHGD

pLDDT: mean 94.26, std 7.67, range [53.16, 98.56]

Radius of gyration: 14.02 Å; chains: 1; bounding box: 34×34×32 Å

InterPro domains:
  IPR008859 Thrombospondin, C-terminal [PF05735] (11-83)
  IPR008859 Thrombospondin, C-terminal [PS51236] (1-93)
  IPR013320 Concanavalin A-like lectin/glucanase domain superfamily [SSF49899] (8-85)

Sequence (93 aa):
MNNLNQTQYSIDGSWQVTTSSDDDYMGFVFGYQNPSNFYMFDWKQGTQ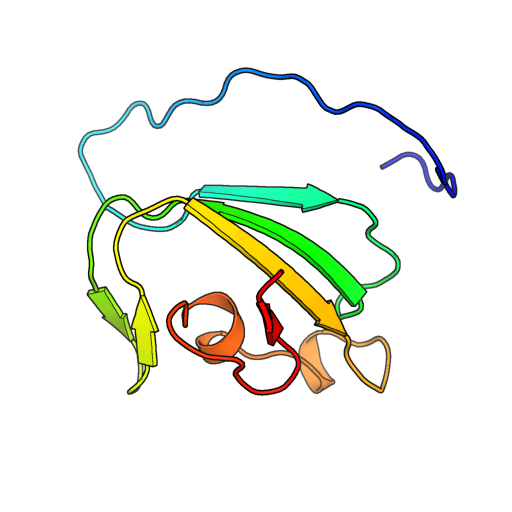GYVGTTAVEGMTLKVFQGATGDGLVDLSLDELWENQVNYGHMRWL

Organism: NCBI:txid52441

Secondary structure (DSSP, 8-state):
--S---SS-----------SS---EEEEEEEEEETTEEEEEEEESS-EEETTEEE-SEEEEEEEE-SSS-HHHH--HHHHH--SS-BTTEEE-